Protein AF-A0A535F610-F1 (afdb_monomer_lite)

pLDDT: mean 88.95, std 13.56, range [40.09, 98.5]

Radius of gyration: 25.82 Å; chains: 1; bounding box: 51×31×69 Å

Structure (mmCIF, N/CA/C/O backbone):
data_AF-A0A535F610-F1
#
_entry.id   AF-A0A535F610-F1
#
loop_
_atom_site.group_PDB
_atom_site.id
_atom_site.type_symbol
_atom_site.label_atom_id
_atom_site.label_alt_id
_atom_site.label_comp_id
_atom_site.label_asym_id
_atom_site.label_entity_id
_atom_site.label_seq_id
_atom_site.pdbx_PDB_ins_code
_atom_site.Cartn_x
_atom_site.Cartn_y
_atom_site.Cartn_z
_atom_site.occupancy
_atom_site.B_iso_or_equiv
_atom_site.auth_seq_id
_atom_site.auth_comp_id
_atom_site.auth_asym_id
_atom_site.auth_atom_id
_atom_site.pdbx_PDB_model_num
ATOM 1 N N . MET A 1 1 ? -4.202 -7.847 -27.809 1.00 48.94 1 MET A N 1
ATOM 2 C CA . MET A 1 1 ? -4.157 -8.755 -26.640 1.00 48.94 1 MET A CA 1
ATOM 3 C C . MET A 1 1 ? -4.731 -8.022 -25.441 1.00 48.94 1 MET A C 1
ATOM 5 O O . MET A 1 1 ? -4.267 -6.928 -25.150 1.00 48.94 1 MET A O 1
ATOM 9 N N . ASN A 1 2 ? -5.764 -8.572 -24.799 1.00 84.12 2 ASN A N 1
ATOM 10 C CA . ASN A 1 2 ? -6.388 -7.963 -23.623 1.00 84.12 2 ASN A CA 1
ATOM 11 C C . ASN A 1 2 ? -5.731 -8.549 -22.362 1.00 84.12 2 ASN A C 1
ATOM 13 O O . ASN A 1 2 ? -6.152 -9.593 -21.873 1.00 84.12 2 ASN A O 1
ATOM 17 N N . TYR A 1 3 ? -4.629 -7.946 -21.908 1.00 91.00 3 TYR A N 1
ATOM 18 C CA . TYR A 1 3 ? -3.991 -8.340 -20.648 1.00 91.00 3 TYR A CA 1
ATOM 19 C C . TYR A 1 3 ? -4.897 -7.993 -19.463 1.00 91.00 3 TYR A C 1
ATOM 21 O O . TYR A 1 3 ? -5.601 -6.983 -19.498 1.00 91.00 3 TYR A O 1
ATOM 29 N N . HIS A 1 4 ? -4.829 -8.799 -18.400 1.00 96.25 4 HIS A N 1
ATOM 30 C CA . HIS A 1 4 ? -5.472 -8.475 -17.127 1.00 96.25 4 HIS A CA 1
ATOM 31 C C . HIS A 1 4 ? -5.033 -7.071 -16.653 1.00 96.25 4 HIS A C 1
ATOM 33 O O . HIS A 1 4 ? -3.840 -6.767 -16.769 1.00 96.25 4 HIS A O 1
ATOM 39 N N . PRO A 1 5 ? -5.931 -6.225 -16.107 1.00 97.12 5 PRO A N 1
ATOM 40 C CA . PRO A 1 5 ? -5.614 -4.848 -15.708 1.00 97.12 5 PRO A CA 1
ATOM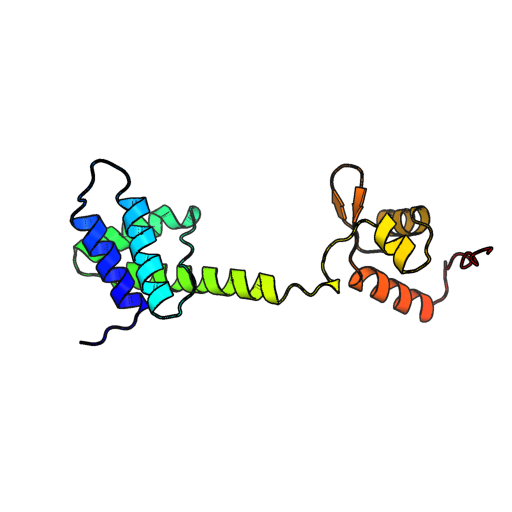 41 C C . PRO A 1 5 ? -4.336 -4.706 -14.876 1.00 97.12 5 PRO A C 1
ATOM 43 O O . PRO A 1 5 ? -3.465 -3.907 -15.213 1.00 97.12 5 PRO A O 1
ATOM 46 N N . VAL A 1 6 ? -4.163 -5.565 -13.865 1.00 97.62 6 VAL A N 1
ATOM 47 C CA . VAL A 1 6 ? -2.962 -5.599 -13.010 1.00 97.62 6 VAL A CA 1
ATOM 48 C C . VAL A 1 6 ? -1.683 -5.865 -13.814 1.00 97.62 6 VAL A C 1
ATOM 50 O O . VAL A 1 6 ? -0.681 -5.181 -13.629 1.00 97.62 6 VAL A O 1
ATOM 53 N N . VAL A 1 7 ? -1.720 -6.815 -14.754 1.00 97.88 7 VAL A N 1
ATOM 54 C CA . VAL A 1 7 ? -0.572 -7.147 -15.616 1.00 97.88 7 VAL A CA 1
ATOM 55 C C . VAL A 1 7 ? -0.239 -5.970 -16.528 1.00 97.88 7 VAL A C 1
ATOM 57 O O . VAL A 1 7 ? 0.919 -5.585 -16.661 1.00 97.88 7 VAL A O 1
ATOM 60 N N . ARG A 1 8 ? -1.264 -5.362 -17.132 1.00 97.56 8 ARG A N 1
ATOM 61 C CA . ARG A 1 8 ? -1.111 -4.201 -18.013 1.00 97.56 8 ARG A CA 1
ATOM 62 C C . ARG A 1 8 ? -0.505 -3.007 -17.273 1.00 97.56 8 ARG A C 1
ATOM 64 O O . ARG A 1 8 ? 0.409 -2.376 -17.798 1.00 97.56 8 ARG A O 1
ATOM 71 N N . ALA A 1 9 ? -0.987 -2.721 -16.067 1.00 98.06 9 ALA A N 1
ATOM 72 C CA . ALA A 1 9 ? -0.485 -1.635 -15.234 1.00 98.06 9 ALA A CA 1
ATOM 73 C C . ALA A 1 9 ? 0.965 -1.896 -14.779 1.00 98.06 9 ALA A C 1
ATOM 75 O O . ALA A 1 9 ? 1.794 -0.991 -14.843 1.00 98.06 9 ALA A O 1
ATOM 76 N N . ALA A 1 10 ? 1.305 -3.140 -14.418 1.00 98.06 10 ALA A N 1
ATOM 77 C CA . ALA A 1 10 ? 2.668 -3.542 -14.067 1.00 98.06 10 ALA A CA 1
ATOM 78 C C . ALA A 1 10 ? 3.666 -3.355 -15.221 1.00 98.06 10 ALA A C 1
ATOM 80 O O . ALA A 1 10 ? 4.751 -2.807 -15.023 1.00 98.06 10 ALA A O 1
ATOM 81 N N . ILE A 1 11 ? 3.291 -3.773 -16.433 1.00 97.81 11 ILE A N 1
ATOM 82 C CA . ILE A 1 11 ? 4.129 -3.615 -17.630 1.00 97.81 11 ILE A CA 1
ATOM 83 C C . ILE A 1 11 ? 4.321 -2.132 -17.958 1.00 97.81 11 ILE A C 1
ATOM 85 O O . ILE A 1 11 ? 5.442 -1.708 -18.226 1.00 97.81 11 ILE A O 1
ATOM 89 N N . ALA A 1 12 ? 3.252 -1.332 -17.909 1.00 97.81 12 ALA A N 1
ATOM 90 C CA . ALA A 1 12 ? 3.334 0.104 -18.163 1.00 97.81 12 ALA A CA 1
ATOM 91 C C . ALA A 1 12 ? 4.206 0.827 -17.125 1.00 97.81 12 ALA A C 1
ATOM 93 O O . ALA A 1 12 ? 5.014 1.678 -17.489 1.00 97.81 12 ALA A O 1
ATOM 94 N N . HIS A 1 13 ? 4.084 0.452 -15.850 1.00 98.19 13 HIS A N 1
ATOM 95 C CA . HIS A 1 13 ? 4.923 0.958 -14.771 1.00 98.19 13 HIS A CA 1
ATOM 96 C C . HIS A 1 13 ? 6.409 0.656 -15.011 1.00 98.19 13 HIS A C 1
ATOM 98 O O . HIS A 1 13 ? 7.219 1.579 -15.018 1.00 98.19 13 HIS A O 1
ATOM 104 N N . HIS A 1 14 ? 6.759 -0.605 -15.293 1.00 98.19 14 HIS A N 1
ATOM 105 C CA . HIS A 1 14 ? 8.132 -0.980 -15.645 1.00 98.19 14 HIS A CA 1
ATOM 106 C C . HIS A 1 14 ? 8.637 -0.223 -16.882 1.00 98.19 14 HIS A C 1
ATOM 108 O O . HIS A 1 14 ? 9.745 0.302 -16.868 1.00 98.19 14 HIS A O 1
ATOM 114 N N . GLY A 1 15 ? 7.814 -0.115 -17.931 1.00 97.75 15 GLY A N 1
ATOM 115 C CA . GLY A 1 15 ? 8.171 0.617 -19.146 1.00 97.75 15 GLY A CA 1
ATOM 116 C C . GLY A 1 15 ? 8.466 2.096 -18.886 1.00 97.75 15 GLY A C 1
ATOM 117 O O . GLY A 1 15 ? 9.427 2.633 -19.428 1.00 97.75 15 GLY A O 1
ATOM 118 N N . PHE A 1 16 ? 7.688 2.744 -18.018 1.00 98.31 16 PHE A N 1
ATOM 119 C CA . PHE A 1 16 ? 7.939 4.123 -17.607 1.00 98.31 16 PHE A CA 1
ATOM 120 C C . PHE A 1 16 ? 9.254 4.261 -16.822 1.00 98.31 16 PHE A C 1
ATOM 122 O O . PHE A 1 16 ? 10.069 5.127 -17.142 1.00 98.31 16 PHE A O 1
ATOM 129 N N . GLU A 1 17 ? 9.489 3.390 -15.833 1.00 96.62 17 GLU A N 1
ATOM 130 C CA . GLU A 1 17 ? 10.730 3.394 -15.042 1.00 96.62 17 GLU A CA 1
ATOM 131 C C . GLU A 1 17 ? 11.971 3.145 -15.909 1.00 96.62 17 GLU A C 1
ATOM 133 O O . GLU A 1 17 ? 13.018 3.741 -15.656 1.00 96.62 17 GLU A O 1
ATOM 138 N N . ALA A 1 18 ? 11.843 2.305 -16.943 1.00 95.25 18 ALA A N 1
ATOM 139 C CA . ALA A 1 18 ? 12.917 1.976 -17.875 1.00 95.25 18 ALA A CA 1
ATOM 140 C C . ALA A 1 18 ? 13.272 3.132 -18.824 1.00 95.25 18 ALA A C 1
ATOM 142 O O . ALA A 1 18 ? 14.441 3.303 -19.157 1.00 95.25 18 ALA A O 1
ATOM 143 N N . VAL A 1 19 ? 12.287 3.929 -19.259 1.00 96.88 19 VAL A N 1
ATOM 144 C CA . VAL A 1 19 ? 12.539 5.136 -20.071 1.00 96.88 19 VAL A CA 1
ATOM 145 C C . VAL A 1 19 ? 13.184 6.238 -19.231 1.00 96.88 19 VAL A C 1
ATOM 147 O O . VAL A 1 19 ? 14.026 6.970 -19.741 1.00 96.88 19 VAL A O 1
ATOM 150 N N . HIS A 1 20 ? 12.793 6.349 -17.958 1.00 95.19 20 HIS A N 1
ATOM 151 C CA . HIS A 1 20 ? 13.339 7.314 -17.000 1.00 95.19 20 HIS A CA 1
ATOM 152 C C . HIS A 1 20 ? 13.350 8.777 -17.515 1.00 95.19 20 HIS A C 1
ATOM 154 O O . HIS A 1 20 ? 14.405 9.406 -17.591 1.00 95.19 20 HIS A O 1
ATOM 160 N N . PRO A 1 21 ? 12.190 9.341 -17.911 1.00 96.38 21 PRO A N 1
ATOM 161 C CA . PRO A 1 21 ? 12.134 10.572 -18.708 1.00 96.38 21 PRO A CA 1
ATOM 162 C C . PRO A 1 21 ? 12.407 11.879 -17.943 1.00 96.38 21 PRO A C 1
ATOM 164 O O . PRO A 1 21 ? 12.539 12.924 -18.578 1.00 96.38 21 PRO A O 1
ATOM 167 N N . PHE A 1 22 ? 12.435 11.862 -16.608 1.00 96.56 22 PHE A N 1
ATOM 168 C CA . PHE A 1 22 ? 12.602 13.061 -15.779 1.00 96.56 22 PHE A CA 1
ATOM 169 C C . PHE A 1 22 ? 13.938 13.059 -15.025 1.00 96.56 22 PHE A C 1
ATOM 171 O O . PHE A 1 22 ? 14.502 11.999 -14.765 1.00 96.56 22 PHE A O 1
ATOM 178 N N . GLU A 1 23 ? 14.420 14.238 -14.615 1.00 95.56 23 GLU A N 1
ATOM 179 C CA . GLU A 1 23 ? 15.655 14.368 -13.817 1.00 95.56 23 GLU A CA 1
ATOM 180 C C . GLU A 1 23 ? 15.516 13.783 -12.398 1.00 95.56 23 GLU A C 1
ATOM 182 O O . GLU A 1 23 ? 16.436 13.148 -11.890 1.00 95.56 23 GLU A O 1
ATOM 187 N N . ASP A 1 24 ? 14.353 13.960 -11.766 1.00 96.44 24 ASP A N 1
ATOM 188 C CA . ASP A 1 24 ? 13.984 13.352 -10.483 1.00 96.44 24 ASP A CA 1
ATOM 189 C C . ASP A 1 24 ? 12.488 13.003 -10.497 1.00 96.44 24 ASP A C 1
ATOM 191 O O . ASP A 1 24 ? 11.687 13.538 -11.264 1.00 96.44 24 ASP A O 1
ATOM 195 N N . GLY A 1 25 ? 12.093 12.087 -9.619 1.00 94.94 25 GLY A N 1
ATOM 196 C CA . GLY A 1 25 ? 10.699 11.776 -9.356 1.00 94.94 25 GLY A CA 1
ATOM 197 C C . GLY A 1 25 ? 10.138 10.646 -10.202 1.00 94.94 25 GLY A C 1
ATOM 198 O O . GLY A 1 25 ? 8.981 10.299 -9.979 1.00 94.94 25 GLY A O 1
ATOM 199 N N . ASN A 1 26 ? 10.934 10.012 -11.071 1.00 96.69 26 ASN A N 1
ATOM 200 C CA . ASN A 1 26 ? 10.491 8.892 -11.912 1.00 96.69 26 ASN A CA 1
ATOM 201 C C . ASN A 1 26 ? 9.771 7.822 -11.086 1.00 96.69 26 ASN A C 1
ATOM 203 O O . ASN A 1 26 ? 8.590 7.601 -11.310 1.00 96.69 26 ASN A O 1
ATOM 207 N N . GLY A 1 27 ? 10.392 7.331 -10.007 1.00 95.56 27 GLY A N 1
ATOM 208 C CA . GLY A 1 27 ? 9.764 6.356 -9.109 1.00 95.56 27 GLY A CA 1
ATOM 209 C C . GLY A 1 27 ? 8.387 6.775 -8.572 1.00 95.56 27 GLY A C 1
ATOM 210 O O . GLY A 1 27 ? 7.478 5.956 -8.437 1.00 95.56 27 GLY A O 1
ATOM 211 N N . ARG A 1 28 ? 8.208 8.060 -8.233 1.00 96.69 28 ARG A N 1
ATOM 212 C CA . ARG A 1 28 ? 6.928 8.591 -7.729 1.00 96.69 28 ARG A CA 1
ATOM 213 C C . ARG A 1 28 ? 5.902 8.653 -8.858 1.00 96.69 28 ARG A C 1
ATOM 215 O O . ARG A 1 28 ? 4.792 8.157 -8.692 1.00 96.69 28 ARG A O 1
ATOM 222 N N . THR A 1 29 ? 6.290 9.203 -10.002 1.00 98.06 29 THR A N 1
ATOM 223 C CA . THR A 1 29 ? 5.428 9.337 -11.178 1.00 98.06 29 THR A CA 1
ATOM 224 C C . THR A 1 29 ? 5.035 7.981 -11.758 1.00 98.06 29 THR A C 1
ATOM 226 O O . THR A 1 29 ? 3.868 7.776 -12.076 1.00 98.06 29 THR A O 1
ATOM 229 N N . GLY A 1 30 ? 5.952 7.016 -11.808 1.00 98.00 30 GLY A N 1
ATOM 230 C CA . GLY A 1 30 ? 5.683 5.660 -12.269 1.00 98.00 30 GLY A CA 1
ATOM 231 C C . GLY A 1 30 ? 4.668 4.944 -11.386 1.00 98.00 30 GLY A C 1
ATOM 232 O O . GLY A 1 30 ? 3.780 4.267 -11.904 1.00 98.00 30 GLY A O 1
ATOM 233 N N . ARG A 1 31 ? 4.735 5.119 -10.060 1.00 97.81 31 ARG A N 1
ATOM 234 C CA . ARG A 1 31 ? 3.722 4.580 -9.133 1.00 97.81 31 ARG A CA 1
ATOM 235 C C . ARG A 1 31 ? 2.376 5.298 -9.241 1.00 97.81 31 ARG A C 1
ATOM 237 O O . ARG A 1 31 ? 1.333 4.664 -9.102 1.00 97.81 31 ARG A O 1
ATOM 244 N N . LEU A 1 32 ? 2.375 6.602 -9.515 1.00 98.12 32 LEU A N 1
ATOM 245 C CA . LEU A 1 32 ? 1.137 7.332 -9.799 1.00 98.12 32 LEU A CA 1
ATOM 246 C C . LEU A 1 32 ? 0.489 6.855 -11.103 1.00 98.12 32 LEU A C 1
ATOM 248 O O . LEU A 1 32 ? -0.720 6.651 -11.129 1.00 98.12 32 LEU A O 1
ATOM 252 N N . LEU A 1 33 ? 1.277 6.611 -12.153 1.00 98.38 33 LEU A N 1
ATOM 253 C CA . LEU A 1 33 ? 0.797 6.036 -13.412 1.00 98.38 33 LEU A CA 1
ATOM 254 C C . LEU A 1 33 ? 0.205 4.637 -13.202 1.00 98.38 33 LEU A C 1
ATOM 256 O O . LEU A 1 33 ? -0.891 4.361 -13.689 1.00 98.38 33 LEU A O 1
ATOM 260 N N . LEU A 1 34 ? 0.899 3.782 -12.441 1.00 98.50 34 LEU A N 1
ATOM 261 C CA . LEU A 1 34 ? 0.409 2.460 -12.046 1.00 98.50 34 LEU A CA 1
ATOM 262 C C . LEU A 1 34 ? -0.993 2.560 -11.425 1.00 98.50 34 LEU A C 1
ATOM 264 O O . LEU A 1 34 ? -1.927 1.906 -11.887 1.00 98.50 34 LEU A O 1
ATOM 268 N N . ASN A 1 35 ? -1.146 3.418 -10.413 1.00 98.44 35 ASN A N 1
ATOM 269 C CA . ASN A 1 35 ? -2.413 3.589 -9.706 1.00 98.44 35 ASN A CA 1
ATOM 270 C C . ASN A 1 35 ? -3.492 4.240 -10.570 1.00 98.44 35 ASN A C 1
ATOM 272 O O . ASN A 1 35 ? -4.641 3.816 -10.513 1.00 98.44 35 ASN A O 1
ATOM 276 N N . LEU A 1 36 ? -3.141 5.201 -11.426 1.00 98.44 36 LEU A N 1
ATOM 277 C CA . LEU A 1 36 ? -4.080 5.793 -12.377 1.00 98.44 36 LEU A CA 1
ATOM 278 C C . LEU A 1 36 ? -4.683 4.728 -13.305 1.00 98.44 36 LEU A C 1
ATOM 280 O O . LEU A 1 36 ? -5.890 4.733 -13.547 1.00 98.44 36 LEU A O 1
ATOM 284 N N . MET A 1 37 ? -3.857 3.811 -13.814 1.00 98.31 37 MET A N 1
ATOM 285 C CA . MET A 1 37 ? -4.324 2.722 -14.674 1.00 98.31 37 MET A CA 1
ATOM 286 C C . MET A 1 37 ? -5.227 1.747 -13.918 1.00 98.31 37 MET A C 1
ATOM 288 O O . MET A 1 37 ? -6.303 1.423 -14.411 1.00 98.31 37 MET A O 1
ATOM 292 N N . LEU A 1 38 ? -4.825 1.330 -12.714 1.00 98.38 38 LEU A N 1
ATOM 293 C CA . LEU A 1 38 ? -5.625 0.445 -11.861 1.00 98.38 38 LEU A CA 1
ATOM 294 C C . LEU A 1 38 ? -6.995 1.057 -11.535 1.00 98.38 38 LEU A C 1
ATOM 296 O O . LEU A 1 38 ? -8.025 0.420 -11.747 1.00 98.38 38 LEU A O 1
ATOM 300 N N . MET A 1 39 ? -7.016 2.316 -11.097 1.00 98.00 39 MET A N 1
ATOM 301 C CA . MET A 1 39 ? -8.246 3.021 -10.731 1.00 98.00 39 MET A CA 1
ATOM 302 C C . MET A 1 39 ? -9.183 3.211 -11.926 1.00 98.00 39 MET A C 1
ATOM 304 O O . MET A 1 39 ? -10.398 3.094 -11.778 1.00 98.00 39 MET A O 1
ATOM 308 N N . ARG A 1 40 ? -8.641 3.451 -13.127 1.00 97.81 40 ARG A N 1
ATOM 309 C CA . ARG A 1 40 ? -9.441 3.525 -14.360 1.00 97.81 40 ARG A CA 1
ATOM 310 C C . ARG A 1 40 ? -10.157 2.206 -14.674 1.00 97.81 40 ARG A C 1
ATOM 312 O O . ARG A 1 40 ? -11.232 2.238 -15.266 1.00 97.81 40 ARG A O 1
ATOM 319 N N . ASP A 1 41 ? -9.577 1.080 -14.268 1.00 97.06 41 ASP A N 1
ATOM 320 C CA . ASP A 1 41 ? -10.144 -0.261 -14.430 1.00 97.06 41 ASP A CA 1
ATOM 321 C C . ASP A 1 41 ? -10.960 -0.729 -13.203 1.00 97.06 41 ASP A C 1
ATOM 323 O O . ASP A 1 41 ? -11.358 -1.892 -13.144 1.00 97.06 41 ASP A O 1
ATOM 327 N N . GLY A 1 42 ? -11.223 0.151 -12.228 1.00 97.19 42 GLY A N 1
ATOM 328 C CA . GLY A 1 42 ? -12.054 -0.144 -11.052 1.00 97.19 42 GLY A CA 1
ATOM 329 C C . GLY A 1 42 ? -11.329 -0.830 -9.890 1.00 97.19 42 GLY A C 1
ATOM 330 O O . GLY A 1 42 ? -11.985 -1.316 -8.972 1.00 97.19 42 GLY A O 1
ATOM 331 N N . TYR A 1 43 ? -9.996 -0.873 -9.909 1.00 97.88 43 TYR A N 1
ATOM 332 C CA . TYR A 1 43 ? -9.199 -1.429 -8.816 1.00 97.88 43 TYR A CA 1
ATOM 333 C C . TYR A 1 43 ? -8.877 -0.370 -7.754 1.00 97.88 43 TYR A C 1
ATOM 335 O O . TYR A 1 43 ? -8.711 0.809 -8.089 1.00 97.88 43 TYR A O 1
ATOM 343 N N . PRO A 1 44 ? -8.731 -0.769 -6.477 1.00 96.81 44 PRO A N 1
ATOM 344 C CA . PRO A 1 44 ? -8.169 0.112 -5.466 1.00 96.81 44 PRO A CA 1
ATOM 345 C C . PRO A 1 44 ? -6.701 0.446 -5.795 1.00 96.81 44 PRO A C 1
ATOM 347 O O . PRO A 1 44 ? -6.040 -0.288 -6.540 1.00 96.81 44 PRO A O 1
ATOM 350 N N . PRO A 1 45 ? -6.165 1.551 -5.249 1.00 96.75 45 PRO A N 1
ATOM 351 C CA . PRO A 1 45 ? -4.749 1.867 -5.364 1.00 96.75 45 PRO A CA 1
ATOM 352 C C . PRO A 1 45 ? -3.881 0.731 -4.809 1.00 96.75 45 PRO A C 1
ATOM 354 O O . PRO A 1 45 ? -4.126 0.215 -3.720 1.00 96.75 45 PRO A O 1
ATOM 357 N N . ALA A 1 46 ? -2.821 0.392 -5.539 1.00 97.69 46 ALA A N 1
ATOM 358 C CA . ALA A 1 46 ? -1.777 -0.503 -5.072 1.00 97.69 46 ALA A CA 1
ATOM 359 C C . ALA A 1 46 ? -0.934 0.198 -3.993 1.00 97.69 46 ALA A C 1
ATOM 361 O O . ALA A 1 46 ? -0.223 1.172 -4.273 1.00 97.69 46 ALA A O 1
ATOM 362 N N . ILE A 1 47 ? -0.994 -0.308 -2.759 1.00 95.94 47 ILE A N 1
ATOM 363 C CA . ILE A 1 47 ? -0.217 0.201 -1.625 1.00 95.94 47 ILE A CA 1
ATOM 364 C C . ILE A 1 47 ? 1.123 -0.540 -1.568 1.00 95.94 47 ILE A C 1
ATOM 366 O O . ILE A 1 47 ? 1.245 -1.627 -1.010 1.00 95.94 47 ILE A O 1
ATOM 370 N N . LEU A 1 48 ? 2.156 0.059 -2.165 1.00 94.75 48 LEU A N 1
ATOM 371 C CA . LEU A 1 48 ? 3.526 -0.455 -2.091 1.00 94.75 48 LEU A CA 1
ATOM 372 C C . LEU A 1 48 ? 4.176 -0.036 -0.767 1.00 94.75 48 LEU A C 1
ATOM 374 O O . LEU A 1 48 ? 4.603 1.109 -0.603 1.00 94.75 48 LEU A O 1
ATOM 378 N N . LEU A 1 49 ? 4.243 -0.980 0.170 1.00 92.50 49 LEU A N 1
ATOM 379 C CA . LEU A 1 49 ? 4.810 -0.778 1.502 1.00 92.50 49 LEU A CA 1
ATOM 380 C C . LEU A 1 49 ? 6.335 -0.598 1.463 1.00 92.50 49 LEU A C 1
ATOM 382 O O . LEU A 1 49 ? 7.037 -1.195 0.641 1.00 92.50 49 LEU A O 1
ATOM 386 N N . ARG A 1 50 ? 6.870 0.213 2.385 1.00 92.94 50 ARG A N 1
ATOM 387 C CA . ARG A 1 50 ? 8.310 0.524 2.448 1.00 92.94 50 ARG A CA 1
ATOM 388 C C . ARG A 1 50 ? 9.146 -0.726 2.717 1.00 92.94 50 ARG A C 1
ATOM 390 O O . ARG A 1 50 ? 10.249 -0.861 2.194 1.00 92.94 50 ARG A O 1
ATOM 397 N N . GLU A 1 51 ? 8.597 -1.655 3.484 1.00 95.88 51 GLU A N 1
ATOM 398 C CA . GLU A 1 51 ? 9.195 -2.941 3.836 1.00 95.88 51 GLU A CA 1
ATOM 399 C C . GLU A 1 51 ? 9.380 -3.838 2.600 1.00 95.88 51 GLU A C 1
ATOM 401 O O . GLU A 1 51 ? 10.183 -4.769 2.617 1.00 95.88 51 GLU A O 1
ATOM 406 N N . TRP A 1 52 ? 8.669 -3.556 1.503 1.00 96.88 52 TRP A N 1
ATOM 407 C CA . TRP A 1 52 ? 8.739 -4.321 0.258 1.00 96.88 52 TRP A CA 1
ATOM 408 C C . TRP A 1 52 ? 9.724 -3.737 -0.757 1.00 96.88 52 TRP A C 1
ATOM 410 O O . TRP A 1 52 ? 9.836 -4.275 -1.858 1.00 96.88 52 TRP A O 1
ATOM 420 N N . ALA A 1 53 ? 10.464 -2.679 -0.407 1.00 95.69 53 ALA A N 1
ATOM 421 C CA . ALA A 1 53 ? 11.373 -1.996 -1.327 1.00 95.69 53 ALA A CA 1
ATOM 422 C C . ALA A 1 53 ? 12.352 -2.958 -2.023 1.00 95.69 53 ALA A C 1
ATOM 424 O O . ALA A 1 53 ? 12.510 -2.896 -3.238 1.00 95.69 53 ALA A O 1
ATOM 425 N N . LEU A 1 54 ? 12.952 -3.901 -1.285 1.00 97.19 54 LEU A N 1
ATOM 426 C CA . LEU A 1 54 ? 13.869 -4.886 -1.871 1.00 97.19 54 LEU A CA 1
ATOM 427 C C . LEU A 1 54 ? 13.174 -5.761 -2.927 1.00 97.19 54 LEU A C 1
ATOM 429 O O . LEU A 1 54 ? 13.683 -5.909 -4.034 1.00 97.19 54 LEU A O 1
ATOM 433 N N . ARG A 1 55 ? 11.987 -6.288 -2.607 1.00 97.81 55 ARG A N 1
ATOM 434 C CA . ARG A 1 55 ? 11.188 -7.123 -3.520 1.00 97.81 55 ARG A CA 1
ATOM 435 C C . ARG A 1 55 ? 10.752 -6.344 -4.758 1.00 97.81 55 ARG A C 1
ATOM 437 O O . ARG A 1 55 ? 10.706 -6.898 -5.850 1.00 97.81 55 ARG A O 1
ATOM 444 N N . TYR A 1 56 ? 10.445 -5.062 -4.583 1.00 97.88 56 TYR A N 1
ATOM 445 C CA . TYR A 1 56 ? 10.098 -4.151 -5.667 1.00 97.88 56 TYR A CA 1
ATOM 446 C C . TYR A 1 56 ? 11.258 -3.968 -6.645 1.00 97.88 56 TYR A C 1
ATOM 448 O O . TYR A 1 56 ? 11.077 -4.187 -7.841 1.00 97.88 56 TYR A O 1
ATOM 456 N N . TYR A 1 57 ? 12.456 -3.653 -6.146 1.00 97.00 57 TYR A N 1
ATOM 457 C CA . TYR A 1 57 ? 13.630 -3.497 -7.006 1.00 97.00 57 TYR A CA 1
ATOM 458 C C . TYR A 1 57 ? 14.018 -4.807 -7.700 1.00 97.00 57 TYR A C 1
ATOM 460 O O . TYR A 1 57 ? 14.268 -4.796 -8.900 1.00 97.00 57 TYR A O 1
ATOM 468 N N . GLN A 1 58 ? 13.966 -5.940 -6.993 1.00 97.75 58 GLN A N 1
ATOM 469 C CA . GLN A 1 58 ? 14.195 -7.264 -7.588 1.00 97.75 58 GLN A CA 1
ATOM 470 C C . GLN A 1 58 ? 13.168 -7.596 -8.681 1.00 97.75 58 GLN A C 1
ATOM 472 O O . GLN A 1 58 ? 13.515 -8.163 -9.714 1.00 97.75 58 GLN A O 1
ATOM 477 N N . GLY A 1 59 ? 11.900 -7.230 -8.475 1.00 98.00 59 GLY A N 1
ATOM 478 C CA . GLY A 1 59 ? 10.847 -7.405 -9.473 1.00 98.00 59 GLY A CA 1
ATOM 479 C C . GLY A 1 59 ? 11.077 -6.560 -10.727 1.00 98.00 59 GLY A C 1
ATOM 480 O O . GLY A 1 59 ? 10.896 -7.064 -11.834 1.00 98.00 59 GLY A O 1
ATOM 481 N N . LEU A 1 60 ? 11.501 -5.302 -10.566 1.00 97.62 60 LEU A N 1
ATOM 482 C CA . LEU A 1 60 ? 11.861 -4.427 -11.687 1.00 97.62 60 LEU A CA 1
ATOM 483 C C . LEU A 1 60 ? 13.082 -4.949 -12.452 1.00 97.62 60 LEU A C 1
ATOM 485 O O . LEU A 1 60 ? 13.062 -4.981 -13.679 1.00 97.62 60 LEU A O 1
ATOM 489 N N . GLU A 1 61 ? 14.116 -5.400 -11.743 1.00 97.75 61 GLU A N 1
ATOM 490 C CA . GLU A 1 61 ? 15.314 -5.979 -12.354 1.00 97.75 61 GLU A CA 1
ATOM 491 C C . GLU A 1 61 ? 14.978 -7.242 -13.161 1.00 97.75 61 GLU A C 1
ATOM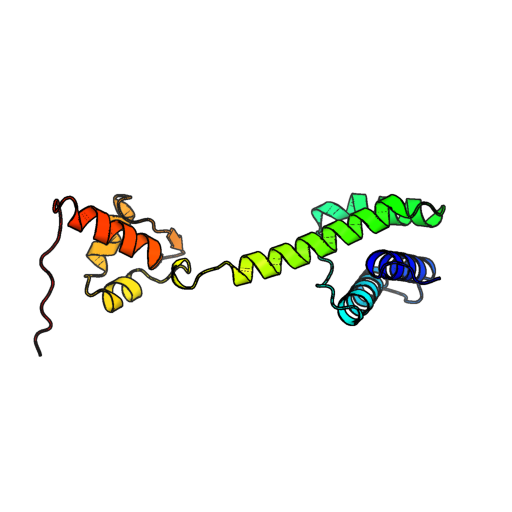 493 O O . GLU A 1 61 ? 15.358 -7.358 -14.323 1.00 97.75 61 GLU A O 1
ATOM 498 N N . ALA A 1 62 ? 14.184 -8.157 -12.600 1.00 97.81 62 ALA A N 1
ATOM 499 C CA . ALA A 1 62 ? 13.723 -9.343 -13.321 1.00 97.81 62 ALA A CA 1
ATOM 500 C C . ALA A 1 62 ? 12.885 -8.977 -14.564 1.00 97.81 62 ALA A C 1
ATOM 502 O O . ALA A 1 62 ? 13.062 -9.566 -15.636 1.00 97.81 62 ALA A O 1
ATOM 503 N N . ALA A 1 63 ? 12.010 -7.971 -14.450 1.00 97.69 63 ALA A N 1
ATOM 504 C CA . ALA A 1 63 ? 11.194 -7.481 -15.559 1.00 97.69 63 ALA A CA 1
ATOM 505 C C . ALA A 1 63 ? 12.038 -6.881 -16.697 1.00 97.69 63 ALA A C 1
ATOM 507 O O . ALA A 1 63 ? 11.666 -7.033 -17.865 1.00 97.69 63 ALA A O 1
ATOM 508 N N . HIS A 1 64 ? 13.197 -6.291 -16.386 1.00 96.50 64 HIS A N 1
ATOM 509 C CA . HIS A 1 64 ? 14.152 -5.810 -17.387 1.00 96.50 64 HIS A CA 1
ATOM 510 C C . HIS A 1 64 ? 14.649 -6.944 -18.299 1.00 96.50 64 HIS A C 1
ATOM 512 O O . HIS A 1 64 ? 14.804 -6.758 -19.503 1.00 96.50 64 HIS A O 1
ATOM 518 N N . PHE A 1 65 ? 14.791 -8.153 -17.749 1.00 96.75 65 PHE A N 1
ATOM 519 C CA . PHE A 1 65 ? 15.129 -9.372 -18.492 1.00 96.75 65 PHE A CA 1
ATOM 520 C C . PHE A 1 65 ? 13.896 -10.145 -18.998 1.00 96.75 65 PHE A C 1
ATOM 522 O O . PHE A 1 65 ? 13.983 -11.331 -19.320 1.00 96.75 65 PHE A O 1
ATOM 529 N N . GLY A 1 66 ? 12.727 -9.498 -19.063 1.00 95.62 66 GLY A N 1
ATOM 530 C CA . GLY A 1 66 ? 11.482 -10.083 -19.569 1.00 95.62 66 GLY A CA 1
ATOM 531 C C . GLY A 1 66 ? 10.737 -10.982 -18.575 1.00 95.62 66 GLY A C 1
ATOM 532 O O . GLY A 1 66 ? 9.708 -11.559 -18.928 1.00 95.62 66 GLY A O 1
ATOM 533 N N . GLN A 1 67 ? 11.206 -11.096 -17.330 1.00 97.62 67 GLN A N 1
ATOM 534 C CA . GLN A 1 67 ? 10.600 -11.943 -16.301 1.00 97.62 67 GLN A CA 1
ATOM 535 C C . GLN A 1 67 ? 9.664 -11.126 -15.402 1.00 97.62 67 GLN A C 1
ATOM 537 O O . GLN A 1 67 ? 10.029 -10.663 -14.325 1.00 97.62 67 GLN A O 1
ATOM 542 N N . TYR A 1 68 ? 8.414 -10.963 -15.837 1.00 97.56 68 TYR A N 1
ATOM 543 C CA . TYR A 1 68 ? 7.438 -10.098 -15.159 1.00 97.56 68 TYR A CA 1
ATOM 544 C C . TYR A 1 68 ? 6.752 -10.718 -13.935 1.00 97.56 68 TYR A C 1
ATOM 546 O O . TYR A 1 68 ? 6.092 -9.999 -13.187 1.00 97.56 68 TYR A O 1
ATOM 554 N N . THR A 1 69 ? 6.878 -12.029 -13.717 1.00 97.62 69 THR A N 1
ATOM 555 C CA . THR A 1 69 ? 6.112 -12.757 -12.691 1.00 97.62 69 THR A CA 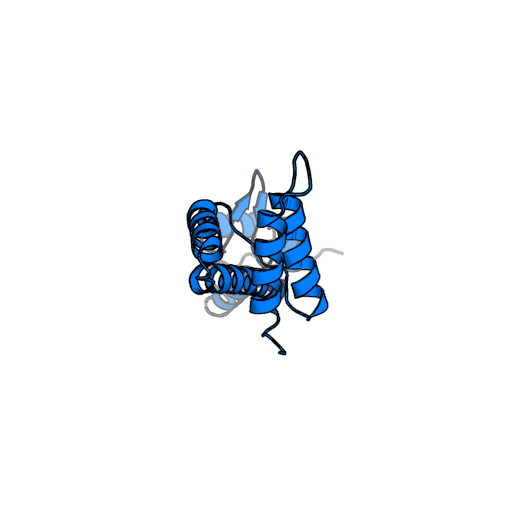1
ATOM 556 C C . THR A 1 69 ? 6.254 -12.136 -11.302 1.00 97.62 69 THR A C 1
ATOM 558 O O . THR A 1 69 ? 5.245 -11.864 -10.656 1.00 97.62 69 THR A O 1
ATOM 561 N N . ALA A 1 70 ? 7.484 -11.846 -10.868 1.00 97.69 70 ALA A N 1
ATOM 562 C CA . ALA A 1 70 ? 7.744 -11.279 -9.545 1.00 97.69 70 ALA A CA 1
ATOM 563 C C . ALA A 1 70 ? 7.125 -9.881 -9.377 1.00 97.69 70 ALA A C 1
ATOM 565 O O . ALA A 1 70 ? 6.496 -9.598 -8.356 1.00 97.69 70 ALA A O 1
ATOM 566 N N . LEU A 1 71 ? 7.253 -9.023 -10.395 1.00 98.19 71 LEU A N 1
ATOM 567 C CA . LEU A 1 71 ? 6.695 -7.671 -10.374 1.00 98.19 71 LEU A CA 1
ATOM 568 C C . LEU A 1 71 ? 5.161 -7.689 -10.362 1.00 98.19 71 LEU A C 1
ATOM 570 O O . LEU A 1 71 ? 4.542 -6.993 -9.561 1.00 98.19 71 LEU A O 1
ATOM 574 N N . VAL A 1 72 ? 4.545 -8.507 -11.219 1.00 98.25 72 VAL A N 1
ATOM 575 C CA . VAL A 1 72 ? 3.082 -8.644 -11.298 1.00 98.25 72 VAL A CA 1
ATOM 576 C C . VAL A 1 72 ? 2.516 -9.184 -9.987 1.00 98.25 72 VAL A C 1
ATOM 578 O O . VAL A 1 72 ? 1.519 -8.656 -9.503 1.00 98.25 72 VAL A O 1
ATOM 581 N N . GLN A 1 73 ? 3.150 -10.197 -9.391 1.00 98.12 73 GLN A N 1
ATOM 582 C CA . GLN A 1 73 ? 2.726 -10.749 -8.101 1.00 98.12 73 GLN A CA 1
ATOM 583 C C . GLN A 1 73 ? 2.841 -9.718 -6.979 1.00 98.12 73 GLN A C 1
ATOM 585 O O . GLN A 1 73 ? 1.918 -9.586 -6.179 1.00 98.12 73 GLN A O 1
ATOM 590 N N . LEU A 1 74 ? 3.938 -8.956 -6.933 1.00 98.38 74 LEU A N 1
ATOM 591 C CA . LEU A 1 74 ? 4.106 -7.893 -5.945 1.00 98.38 74 LEU A CA 1
ATOM 592 C C . LEU A 1 74 ? 3.030 -6.810 -6.085 1.00 98.38 74 LEU A C 1
ATOM 594 O O . LEU A 1 74 ? 2.476 -6.366 -5.084 1.00 98.38 74 LEU A O 1
ATOM 598 N N . ILE A 1 75 ? 2.723 -6.389 -7.313 1.00 98.31 75 ILE A N 1
ATOM 599 C CA . ILE A 1 75 ? 1.674 -5.393 -7.558 1.00 98.31 75 ILE A CA 1
ATOM 600 C C . ILE A 1 75 ? 0.297 -5.965 -7.211 1.00 98.31 75 ILE A C 1
ATOM 602 O O . ILE A 1 75 ? -0.505 -5.255 -6.617 1.00 98.31 75 ILE A O 1
ATOM 606 N N . GLY A 1 76 ? 0.034 -7.240 -7.508 1.00 98.19 76 GLY A N 1
ATOM 607 C CA . GLY A 1 76 ? -1.183 -7.927 -7.069 1.00 98.19 76 GLY A CA 1
ATOM 608 C C . GLY A 1 76 ? -1.349 -7.887 -5.548 1.00 98.19 76 GLY A C 1
ATOM 609 O O . GLY A 1 76 ? -2.379 -7.435 -5.064 1.00 98.19 76 GLY A O 1
ATOM 610 N N . GLN A 1 77 ? -0.298 -8.226 -4.798 1.00 98.06 77 GLN A N 1
ATOM 611 C CA . GLN A 1 77 ? -0.300 -8.127 -3.332 1.00 98.06 77 GLN A CA 1
ATOM 612 C C . GLN A 1 77 ? -0.484 -6.691 -2.829 1.00 98.06 77 GLN A C 1
ATOM 614 O O . GLN A 1 77 ? -1.114 -6.464 -1.803 1.00 98.06 77 GLN A O 1
ATOM 619 N N . ALA A 1 78 ? 0.057 -5.701 -3.540 1.00 98.19 78 ALA A N 1
ATOM 620 C CA . ALA A 1 78 ? -0.140 -4.294 -3.200 1.00 98.19 78 ALA A CA 1
ATOM 621 C C . ALA A 1 78 ? -1.588 -3.835 -3.435 1.00 98.19 78 ALA A C 1
ATOM 623 O O . ALA A 1 78 ? -2.096 -3.004 -2.684 1.00 98.19 78 ALA A O 1
ATOM 624 N N . VAL A 1 79 ? -2.251 -4.364 -4.467 1.00 98.25 79 VAL A N 1
ATOM 625 C CA . VAL A 1 79 ? -3.681 -4.143 -4.723 1.00 98.25 79 VAL A CA 1
ATOM 626 C C . VAL A 1 79 ? -4.532 -4.812 -3.644 1.00 98.25 79 VAL A C 1
ATOM 628 O O . VAL A 1 79 ? -5.451 -4.176 -3.138 1.00 98.25 79 VAL A O 1
ATOM 631 N N . GLU A 1 80 ? -4.209 -6.050 -3.258 1.00 97.44 80 GLU A N 1
ATOM 632 C CA . GLU A 1 80 ? -4.865 -6.758 -2.146 1.00 97.44 80 GLU A CA 1
ATOM 633 C C . GLU A 1 80 ? -4.729 -5.973 -0.838 1.00 97.44 80 GLU A C 1
ATOM 635 O O . GLU A 1 80 ? -5.736 -5.674 -0.211 1.00 97.44 80 GLU A O 1
ATOM 640 N N . ALA A 1 81 ? -3.524 -5.505 -0.496 1.00 95.62 81 ALA A N 1
ATOM 641 C CA . ALA A 1 81 ? -3.311 -4.663 0.683 1.00 95.62 81 ALA A 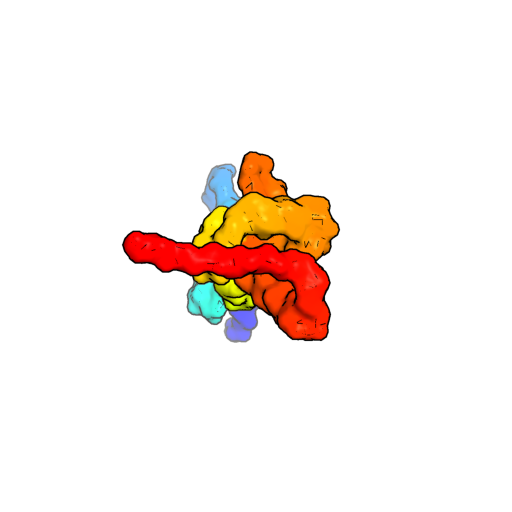CA 1
ATOM 642 C C . ALA A 1 81 ? -4.133 -3.360 0.643 1.00 95.62 81 ALA A C 1
ATOM 644 O O . ALA A 1 81 ? -4.615 -2.887 1.672 1.00 95.62 81 ALA A O 1
ATOM 645 N N . GLY A 1 82 ? -4.305 -2.774 -0.547 1.00 95.25 82 GLY A N 1
ATOM 646 C CA . GLY A 1 82 ? -5.196 -1.634 -0.749 1.00 95.25 82 GLY A CA 1
ATOM 647 C C . GLY A 1 82 ? -6.660 -1.983 -0.494 1.00 95.25 82 GLY A C 1
ATOM 648 O O . GLY A 1 82 ? -7.357 -1.228 0.179 1.00 95.25 82 GLY A O 1
ATOM 649 N N . LEU A 1 83 ? -7.123 -3.125 -1.003 1.00 95.75 83 LEU A N 1
ATOM 650 C CA . LEU A 1 83 ? -8.482 -3.612 -0.782 1.00 95.75 83 LEU A CA 1
ATOM 651 C C . LEU A 1 83 ? -8.744 -3.903 0.698 1.00 95.75 83 LEU A C 1
ATOM 653 O O . LEU A 1 83 ? -9.740 -3.417 1.230 1.00 95.75 83 LEU A O 1
ATOM 657 N N . ASP A 1 84 ? -7.840 -4.629 1.354 1.00 93.44 84 ASP A N 1
ATOM 658 C CA . ASP A 1 84 ? -7.927 -4.970 2.775 1.00 93.44 84 ASP A CA 1
ATOM 659 C C . ASP A 1 84 ? -8.027 -3.705 3.629 1.00 93.44 84 ASP A C 1
ATOM 661 O O . ASP A 1 84 ? -8.907 -3.604 4.477 1.00 93.44 84 ASP A O 1
ATOM 665 N N . PHE A 1 85 ? -7.228 -2.675 3.328 1.00 91.38 85 PHE A N 1
ATOM 666 C CA . PHE A 1 85 ? -7.314 -1.387 4.016 1.00 91.38 85 PHE A CA 1
ATOM 667 C C . PHE A 1 85 ? -8.713 -0.751 3.932 1.00 91.38 85 PHE A C 1
ATOM 669 O O . PHE A 1 85 ? -9.221 -0.229 4.928 1.00 91.38 85 PHE A O 1
ATOM 676 N N . TYR A 1 86 ? -9.359 -0.789 2.760 1.00 90.94 86 TYR A N 1
ATOM 677 C CA . TYR A 1 86 ? -10.726 -0.279 2.616 1.00 90.94 86 TYR A CA 1
ATOM 678 C C . TYR A 1 86 ? -11.755 -1.171 3.310 1.00 90.94 86 TYR A C 1
ATOM 680 O O . TYR A 1 86 ? -12.683 -0.650 3.927 1.00 90.94 86 TYR A O 1
ATOM 688 N N . LEU A 1 87 ? -11.602 -2.493 3.226 1.00 89.88 87 LEU A N 1
ATOM 689 C CA . LEU A 1 87 ? -12.510 -3.435 3.875 1.00 89.88 87 LEU A CA 1
ATOM 690 C C . LEU A 1 87 ? -12.439 -3.318 5.396 1.00 89.88 87 LEU A C 1
ATOM 692 O O . LEU A 1 87 ? -13.490 -3.246 6.024 1.00 89.88 87 LEU A O 1
ATOM 696 N N . ASP A 1 88 ? -11.247 -3.196 5.972 1.00 87.06 88 ASP A N 1
ATOM 697 C CA . ASP A 1 88 ? -11.045 -2.960 7.403 1.00 87.06 88 ASP A CA 1
ATOM 698 C C . ASP A 1 88 ? -11.699 -1.645 7.846 1.00 87.06 88 ASP A C 1
ATOM 700 O O . ASP A 1 88 ? -12.381 -1.586 8.871 1.00 87.06 88 ASP A O 1
ATOM 704 N N . ALA A 1 89 ? -11.557 -0.585 7.043 1.00 85.12 89 ALA A N 1
ATOM 705 C CA . ALA A 1 89 ? -12.202 0.696 7.314 1.00 85.12 89 ALA A CA 1
ATOM 706 C C . ALA A 1 89 ? -13.739 0.617 7.238 1.00 85.12 89 ALA A C 1
ATOM 708 O O . ALA A 1 89 ? -14.421 1.298 8.002 1.00 85.12 89 ALA A O 1
ATOM 709 N N . CYS A 1 90 ? -14.294 -0.205 6.342 1.00 81.81 90 CYS A N 1
ATOM 710 C CA . CYS A 1 90 ? -15.737 -0.439 6.237 1.00 81.81 90 CYS A CA 1
ATOM 711 C C . CYS A 1 90 ? -16.273 -1.410 7.302 1.00 81.81 90 CYS A C 1
ATOM 713 O O . CYS A 1 90 ? -17.428 -1.285 7.707 1.00 81.81 90 CYS A O 1
ATOM 715 N N . ALA A 1 91 ? -15.459 -2.369 7.744 1.00 70.88 91 ALA A N 1
ATOM 716 C CA . ALA A 1 91 ? -15.793 -3.332 8.787 1.00 70.88 91 ALA A CA 1
ATOM 717 C C . ALA A 1 91 ? -15.732 -2.719 10.192 1.00 70.88 91 ALA A C 1
ATOM 719 O O . ALA A 1 91 ? -16.319 -3.274 11.119 1.00 70.88 91 ALA A O 1
ATOM 720 N N . ALA A 1 92 ? -15.076 -1.565 10.352 1.00 60.34 92 ALA A N 1
ATOM 721 C CA . ALA A 1 92 ? -15.116 -0.784 11.579 1.00 60.34 92 ALA A CA 1
ATOM 722 C C . ALA A 1 92 ? -16.559 -0.334 11.877 1.00 60.34 92 ALA A C 1
ATOM 724 O O . ALA A 1 92 ? -17.051 0.681 11.380 1.00 60.34 92 ALA A O 1
ATOM 725 N N . VAL A 1 93 ? -17.255 -1.106 12.709 1.00 58.34 93 VAL A N 1
ATOM 726 C CA . VAL A 1 93 ? -18.601 -0.771 13.179 1.00 58.34 93 VAL A CA 1
ATOM 727 C C . VAL A 1 93 ? -18.495 0.476 14.073 1.00 58.34 93 VAL A C 1
ATOM 729 O O . VAL A 1 93 ? -17.587 0.537 14.905 1.00 58.34 93 VAL A O 1
ATOM 732 N N . PRO A 1 94 ? -19.409 1.466 13.988 1.00 58.88 94 PRO A N 1
ATOM 733 C CA . PRO A 1 94 ? -19.417 2.623 14.895 1.00 58.88 94 PRO A CA 1
ATOM 734 C C . PRO A 1 94 ? -19.359 2.245 16.385 1.00 58.88 94 PRO A C 1
ATOM 736 O O . PRO A 1 94 ? -18.804 2.984 17.200 1.00 58.88 94 PRO A O 1
ATOM 739 N N . ASP A 1 95 ? -19.882 1.067 16.732 1.00 58.31 95 ASP A N 1
ATOM 740 C CA . ASP A 1 95 ? -19.885 0.533 18.092 1.00 58.31 95 ASP A CA 1
ATOM 741 C C . ASP A 1 95 ? -18.515 -0.005 18.558 1.00 58.31 95 ASP A C 1
ATOM 743 O O . ASP A 1 95 ? -18.326 -0.222 19.757 1.00 58.31 95 ASP A O 1
ATOM 747 N N . GLU A 1 96 ? -17.545 -0.175 17.655 1.00 67.25 96 GLU A N 1
ATOM 748 C CA . GLU A 1 96 ? -16.141 -0.505 17.954 1.00 67.25 96 GLU A CA 1
ATOM 749 C C . GLU A 1 96 ? -15.231 0.733 17.965 1.00 67.25 96 GLU A C 1
ATOM 751 O O . GLU A 1 96 ? -14.053 0.652 18.323 1.00 67.25 96 GLU A O 1
ATOM 756 N N . GLN A 1 97 ? -15.764 1.911 17.631 1.00 79.94 97 GLN A N 1
ATOM 757 C CA . GLN A 1 97 ? -14.990 3.141 17.673 1.00 79.94 97 GLN A CA 1
ATOM 758 C C . GLN A 1 97 ? -14.787 3.599 19.122 1.00 79.94 97 GLN A C 1
ATOM 760 O O . GLN A 1 97 ? -15.733 3.769 19.896 1.00 79.94 97 GLN A O 1
ATOM 765 N N . TYR A 1 98 ? -13.526 3.825 19.491 1.00 86.69 98 TYR A N 1
ATOM 766 C CA . TYR A 1 98 ? -13.173 4.298 20.823 1.00 86.69 98 TYR A CA 1
ATOM 767 C C . TYR A 1 98 ? -13.696 5.721 21.064 1.00 86.69 98 TYR A C 1
ATOM 769 O O . TYR A 1 98 ? -13.244 6.684 20.447 1.00 86.69 98 TYR A O 1
ATOM 777 N N . GLN A 1 99 ? -14.606 5.855 22.025 1.00 90.88 99 GLN A N 1
ATOM 778 C CA . GLN A 1 99 ? -15.167 7.118 22.500 1.00 90.88 99 GLN A CA 1
ATOM 779 C C . GLN A 1 99 ? -14.628 7.436 23.905 1.00 90.88 99 GLN A C 1
ATOM 781 O O . GLN A 1 99 ? -14.369 6.514 24.690 1.00 90.88 99 GLN A O 1
ATOM 786 N N . PRO A 1 100 ? -14.452 8.720 24.272 1.00 93.62 100 PRO A N 1
ATOM 787 C CA . PRO A 1 100 ? -14.075 9.090 25.633 1.00 93.62 100 PRO A CA 1
ATOM 788 C C . PRO A 1 100 ? -15.069 8.521 26.655 1.00 93.62 100 PRO A C 1
ATOM 790 O O . PRO A 1 100 ? -16.282 8.651 26.484 1.00 93.62 100 PRO A O 1
ATOM 793 N N . LEU A 1 101 ? -14.577 7.963 27.768 1.00 92.81 101 LEU A N 1
ATOM 794 C CA . LEU A 1 101 ? -15.438 7.402 28.822 1.00 92.81 101 LEU A CA 1
ATOM 795 C C . LEU A 1 101 ? -16.449 8.417 29.363 1.00 92.81 101 LEU A C 1
ATOM 797 O O . LEU A 1 101 ? -17.548 8.037 29.749 1.00 92.81 101 LEU A O 1
ATOM 801 N N . SER A 1 102 ? -16.100 9.704 29.377 1.00 91.62 102 SER A N 1
ATOM 802 C CA . SER A 1 102 ? -17.009 10.783 29.769 1.00 91.62 102 SER A CA 1
ATOM 803 C C . SER A 1 102 ? -18.223 10.908 28.847 1.00 91.62 102 SER A C 1
ATOM 805 O O . SER A 1 102 ? -19.317 11.209 29.314 1.00 91.62 102 SER A O 1
ATOM 807 N N . GLU A 1 103 ? -18.037 10.677 27.547 1.00 92.06 103 GLU A N 1
ATOM 808 C CA . GLU A 1 103 ? -19.105 10.747 26.550 1.00 92.06 103 GLU A CA 1
ATOM 809 C C . GLU A 1 103 ? -19.980 9.491 26.597 1.00 92.06 103 GLU A C 1
ATOM 811 O O . GLU A 1 103 ? -21.205 9.601 26.644 1.00 92.06 103 GLU A O 1
ATOM 816 N N . LEU A 1 104 ? -19.360 8.308 26.684 1.00 90.88 104 LEU A N 1
ATOM 817 C CA . LEU A 1 104 ? -20.077 7.041 26.874 1.00 90.88 104 LEU A CA 1
ATOM 818 C C . LEU A 1 104 ? -20.908 7.049 28.160 1.00 90.88 104 LEU A C 1
ATOM 820 O O . LEU A 1 104 ? -22.080 6.677 28.143 1.00 90.88 104 LEU A O 1
ATOM 824 N N . ALA A 1 105 ? -20.334 7.541 29.262 1.00 90.75 105 ALA A N 1
ATOM 825 C CA . ALA A 1 105 ? -21.038 7.664 30.531 1.00 90.75 105 ALA A CA 1
ATOM 826 C C . ALA A 1 105 ? -22.277 8.558 30.403 1.00 90.75 105 ALA A C 1
ATOM 828 O O . ALA A 1 105 ? -23.361 8.175 30.839 1.00 90.75 105 ALA A O 1
ATOM 829 N N . LEU A 1 106 ? -22.139 9.714 29.746 1.00 90.31 106 LEU A N 1
ATOM 830 C CA . LEU A 1 106 ? -23.248 10.639 29.528 1.00 90.31 106 LEU A CA 1
ATOM 831 C C . LEU A 1 106 ? -24.367 10.016 28.678 1.00 90.31 106 LEU A C 1
ATOM 833 O O . LEU A 1 106 ? -25.536 10.149 29.041 1.00 90.31 106 LEU A O 1
ATOM 837 N N . LYS A 1 107 ? -24.022 9.326 27.582 1.00 88.00 107 LYS A N 1
ATOM 838 C CA . LYS A 1 107 ? -24.994 8.683 26.679 1.00 88.00 107 LYS A CA 1
ATOM 839 C C . LYS A 1 107 ? -25.777 7.556 27.364 1.00 88.00 107 LYS A C 1
ATOM 841 O O . LYS A 1 107 ? -26.983 7.454 27.166 1.00 88.00 107 LYS A O 1
ATOM 846 N N . HIS A 1 108 ? -25.113 6.753 28.198 1.00 86.69 108 HIS A N 1
ATOM 847 C CA . HIS A 1 108 ? -25.705 5.573 28.849 1.00 86.69 108 HIS A CA 1
ATOM 848 C C . HIS A 1 108 ? -26.226 5.836 30.278 1.00 86.69 108 HIS A C 1
ATOM 850 O O . HIS A 1 108 ? -26.790 4.949 30.923 1.00 86.69 108 HIS A O 1
ATOM 856 N N . GLY A 1 109 ? -26.081 7.064 30.788 1.00 86.12 109 GLY A N 1
ATOM 857 C CA . GLY A 1 109 ? -26.571 7.459 32.113 1.00 86.12 109 GLY A CA 1
ATOM 858 C C . GLY A 1 109 ? -25.715 6.956 33.283 1.00 86.12 109 GLY A C 1
ATOM 859 O O . GLY A 1 109 ? -26.238 6.749 34.381 1.00 86.12 109 GLY A O 1
ATOM 860 N N . TYR A 1 110 ? -24.415 6.763 33.060 1.00 87.44 110 TYR A N 1
ATOM 861 C CA . TYR A 1 110 ? -23.428 6.441 34.090 1.00 87.44 110 TYR A CA 1
ATOM 862 C C . TYR A 1 110 ? -22.683 7.686 34.585 1.00 87.44 110 TYR A C 1
ATOM 864 O O . TYR A 1 110 ? -22.612 8.714 33.914 1.00 87.44 110 TYR A O 1
ATOM 872 N N . ASP A 1 111 ? -22.076 7.576 35.768 1.00 86.94 111 ASP A N 1
ATOM 873 C CA . ASP A 1 111 ? -21.068 8.536 36.216 1.00 86.94 111 ASP A CA 1
ATOM 874 C C . ASP A 1 111 ? -19.725 8.248 35.524 1.00 86.94 111 ASP A C 1
ATOM 876 O O . ASP A 1 111 ? -19.281 7.099 35.450 1.00 86.94 111 ASP A O 1
ATOM 880 N N . ALA A 1 112 ? -19.049 9.285 35.025 1.00 88.31 112 ALA A N 1
ATOM 881 C CA . ALA A 1 112 ? -17.782 9.115 34.314 1.00 88.31 112 ALA A CA 1
ATOM 882 C C . ALA A 1 112 ? -16.674 8.519 35.206 1.00 88.31 112 ALA A C 1
ATOM 884 O O . ALA A 1 112 ? -15.837 7.753 34.721 1.00 88.31 112 ALA A O 1
ATOM 885 N N . ASN A 1 113 ? -16.677 8.811 36.514 1.00 88.88 113 ASN A N 1
ATOM 886 C CA . ASN A 1 113 ? -15.708 8.227 37.443 1.00 88.88 113 ASN A CA 1
ATOM 887 C C . ASN A 1 113 ? -15.971 6.742 37.663 1.00 88.88 113 ASN A C 1
ATOM 889 O O . ASN A 1 113 ? -15.023 5.986 37.865 1.00 88.88 113 ASN A O 1
ATOM 893 N N . TYR A 1 114 ? -17.235 6.319 37.594 1.00 88.88 114 TYR A N 1
ATOM 894 C CA . TYR A 1 114 ? -17.604 4.915 37.703 1.00 88.88 114 TYR A CA 1
ATOM 895 C C . TYR A 1 114 ? -17.078 4.099 36.520 1.00 88.88 114 TYR A C 1
ATOM 897 O O . TYR A 1 114 ? -16.377 3.113 36.739 1.00 88.88 114 TYR A O 1
ATOM 905 N N . LEU A 1 115 ? -17.301 4.545 35.277 1.00 91.88 115 LEU A N 1
ATOM 906 C CA . LEU A 1 115 ? -16.697 3.865 34.124 1.00 91.88 115 LEU A CA 1
ATOM 907 C C . LEU A 1 115 ? -15.161 3.909 34.192 1.00 91.88 115 LEU A C 1
ATOM 909 O O . LEU A 1 115 ? -14.494 2.924 33.884 1.00 91.88 115 LEU A O 1
ATOM 913 N N . GLY A 1 116 ? -14.588 5.017 34.676 1.00 92.44 116 GLY A N 1
ATOM 914 C CA . GLY A 1 116 ? -13.148 5.128 34.920 1.00 92.44 116 GLY A CA 1
ATOM 915 C C . GLY A 1 116 ? -12.620 4.173 36.000 1.00 92.44 116 GLY A C 1
ATOM 916 O O . GLY A 1 116 ? -11.469 3.745 35.931 1.00 92.44 116 GLY A O 1
ATOM 917 N N . LEU A 1 117 ? -13.427 3.821 37.004 1.00 91.69 117 LEU A N 1
ATOM 918 C CA . LEU A 1 117 ? -13.097 2.796 37.995 1.00 91.69 117 LEU A CA 1
ATOM 919 C C . LEU A 1 117 ? -13.111 1.403 37.357 1.00 91.69 117 LEU A C 1
ATOM 921 O O . LEU A 1 117 ? -12.158 0.652 37.551 1.00 91.69 117 LEU A O 1
ATOM 925 N N . LEU A 1 118 ? -14.143 1.081 36.569 1.00 92.12 118 LEU A N 1
ATOM 926 C CA . LEU A 1 118 ? -14.254 -0.206 35.873 1.00 92.12 118 LEU A CA 1
ATOM 927 C C . LEU A 1 118 ? -13.092 -0.435 34.903 1.00 92.12 118 LEU A C 1
ATOM 929 O O . LEU A 1 118 ? -12.509 -1.517 34.900 1.00 92.12 118 LEU A O 1
ATOM 933 N N . ALA A 1 119 ? -12.703 0.603 34.159 1.00 92.56 119 ALA A N 1
ATOM 934 C CA . ALA A 1 119 ? -11.540 0.578 33.276 1.00 92.56 119 ALA A CA 1
ATOM 935 C C . ALA A 1 119 ? -10.245 0.232 34.032 1.00 92.56 119 ALA A C 1
ATOM 937 O O . ALA A 1 119 ? -9.489 -0.640 33.616 1.00 92.56 119 ALA A O 1
ATOM 938 N N . ARG A 1 120 ? -10.002 0.861 35.192 1.00 91.06 120 ARG A N 1
ATOM 939 C CA . ARG A 1 120 ? -8.816 0.577 36.028 1.00 91.06 120 ARG A CA 1
ATOM 940 C C . ARG A 1 120 ? -8.839 -0.816 36.654 1.00 91.06 120 ARG A C 1
ATOM 942 O O . ARG A 1 120 ? -7.779 -1.384 36.885 1.00 91.06 120 ARG A O 1
ATOM 949 N N . GLN A 1 121 ? -10.025 -1.343 36.953 1.00 90.81 121 GLN A N 1
ATOM 950 C CA . GLN A 1 121 ? -10.205 -2.697 37.484 1.00 90.81 121 GLN A CA 1
ATOM 951 C C . GLN A 1 121 ? -10.153 -3.779 36.393 1.00 90.81 121 GLN A C 1
ATOM 953 O O . GLN A 1 121 ? -10.269 -4.954 36.723 1.00 90.81 121 GLN A O 1
ATOM 958 N N . GLY A 1 122 ? -10.029 -3.402 35.114 1.00 87.19 122 GLY A N 1
ATOM 959 C CA . GLY A 1 122 ? -10.077 -4.336 33.987 1.00 87.19 122 GLY A CA 1
ATOM 960 C C . GLY A 1 122 ? -11.463 -4.938 33.728 1.00 87.19 122 GLY A C 1
ATOM 961 O O . GLY A 1 122 ? -11.573 -5.881 32.956 1.00 87.19 122 GLY A O 1
ATOM 962 N N . LYS A 1 123 ? -12.520 -4.406 34.360 1.00 88.25 123 LYS A N 1
ATOM 963 C CA . LYS A 1 123 ? -13.913 -4.869 34.200 1.00 88.25 123 LYS A CA 1
ATOM 964 C C . LYS A 1 123 ? -14.621 -4.259 32.993 1.00 88.25 123 LYS A C 1
ATOM 966 O O . LYS A 1 123 ? -15.684 -4.720 32.605 1.00 88.25 123 LYS A O 1
ATOM 971 N N . LEU A 1 124 ? -14.060 -3.188 32.446 1.00 91.19 124 LEU A N 1
ATOM 972 C CA . LEU A 1 124 ? -14.507 -2.560 31.214 1.00 91.19 124 LEU A CA 1
ATOM 973 C C . LEU A 1 124 ? -13.290 -2.433 30.307 1.00 91.19 124 LEU A C 1
ATOM 975 O O . LEU A 1 124 ? -12.291 -1.829 30.706 1.00 91.19 124 LEU A O 1
ATOM 979 N N . GLU A 1 125 ? -13.376 -2.989 29.102 1.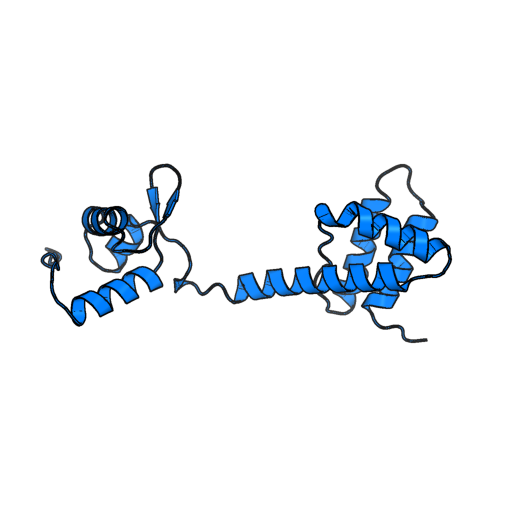00 90.44 125 GLU A N 1
ATOM 980 C CA . GLU A 1 125 ? -12.310 -2.858 28.114 1.00 90.44 125 GLU A CA 1
ATOM 981 C C . GLU A 1 125 ? -12.123 -1.378 27.763 1.00 90.44 125 GLU A C 1
ATOM 983 O O . GLU A 1 125 ? -13.039 -0.711 27.279 1.00 90.44 125 GLU A O 1
ATOM 988 N N . ALA A 1 126 ? -10.941 -0.838 28.045 1.00 92.38 126 ALA A N 1
ATOM 989 C CA . ALA A 1 126 ? -10.659 0.575 27.870 1.00 92.38 126 ALA A CA 1
ATOM 990 C C . ALA A 1 126 ? -9.184 0.810 27.538 1.00 92.38 126 ALA A C 1
ATOM 992 O O . ALA A 1 126 ? -8.297 0.093 28.002 1.00 92.38 126 ALA A O 1
ATOM 993 N N . ARG A 1 127 ? -8.911 1.867 26.772 1.00 92.00 127 ARG A N 1
ATOM 994 C CA . ARG A 1 127 ? -7.561 2.344 26.460 1.00 92.00 127 ARG A CA 1
ATOM 995 C C . ARG A 1 127 ? -7.348 3.736 27.027 1.00 92.00 127 ARG A C 1
ATOM 997 O O . ARG A 1 127 ? -8.233 4.590 26.980 1.00 92.00 127 ARG A O 1
ATOM 1004 N N . LYS A 1 128 ? -6.153 3.973 27.563 1.00 91.25 128 LYS A N 1
ATOM 1005 C CA . LYS A 1 128 ? -5.737 5.298 28.014 1.00 91.25 128 LYS A CA 1
ATOM 1006 C C . LYS A 1 128 ? -4.898 5.950 26.920 1.00 91.25 128 LYS A C 1
ATOM 1008 O O . LYS A 1 128 ? -3.794 5.487 26.646 1.00 91.25 128 LYS A O 1
ATOM 1013 N N . TRP A 1 129 ? -5.413 7.027 26.335 1.00 90.06 129 TRP A N 1
ATOM 1014 C CA . TRP A 1 129 ? -4.663 7.882 25.418 1.00 90.06 129 TRP A CA 1
ATOM 1015 C C . TRP A 1 129 ? -4.474 9.254 26.057 1.00 90.06 129 TRP A C 1
ATOM 1017 O O . TRP A 1 129 ? -5.437 9.907 26.468 1.00 90.06 129 TRP A O 1
ATOM 1027 N N . ASP A 1 130 ? -3.208 9.659 26.178 1.00 87.06 130 ASP A N 1
ATOM 1028 C CA . ASP A 1 130 ? -2.792 10.856 26.908 1.00 87.06 130 ASP A CA 1
ATOM 1029 C C . ASP A 1 130 ? -3.373 10.879 28.346 1.00 87.06 130 ASP A C 1
ATOM 1031 O O . ASP A 1 130 ? -3.109 9.979 29.156 1.00 87.06 130 ASP A O 1
ATOM 1035 N N . ARG A 1 131 ? -4.197 11.878 28.684 1.00 86.56 131 ARG A N 1
ATOM 1036 C CA . ARG A 1 131 ? -4.822 12.043 30.006 1.00 86.56 131 ARG A CA 1
ATOM 1037 C C . ARG A 1 131 ? -6.273 11.563 30.062 1.00 86.56 131 ARG A C 1
ATOM 1039 O O . ARG A 1 131 ? -6.939 11.792 31.072 1.00 86.56 131 ARG A O 1
ATOM 1046 N N . ARG A 1 132 ? -6.780 10.908 29.013 1.00 90.31 132 ARG A N 1
ATOM 1047 C CA . ARG A 1 132 ? -8.187 10.493 28.902 1.00 90.31 132 ARG A CA 1
ATOM 1048 C C . ARG A 1 132 ? -8.324 8.985 28.707 1.00 90.31 132 ARG A C 1
ATOM 1050 O O . ARG A 1 132 ? -7.493 8.331 28.083 1.00 90.31 132 ARG A O 1
ATOM 1057 N N . TRP A 1 133 ? -9.392 8.441 29.277 1.00 93.88 133 TRP A N 1
ATOM 1058 C CA . TRP A 1 133 ? -9.790 7.052 29.080 1.00 93.88 133 TRP A CA 1
ATOM 1059 C C . TRP A 1 133 ? -10.829 6.957 27.973 1.00 93.88 133 TRP A C 1
ATOM 1061 O O . TRP A 1 133 ? -11.736 7.790 27.905 1.00 93.88 133 TRP A O 1
ATOM 1071 N N . TYR A 1 134 ? -10.708 5.916 27.163 1.00 93.62 134 TYR A N 1
ATOM 1072 C CA . TYR A 1 134 ? -11.578 5.609 26.042 1.00 93.62 134 TYR A CA 1
ATOM 1073 C C . TYR A 1 134 ? -12.065 4.171 26.152 1.00 93.62 134 TYR A C 1
ATOM 1075 O O . TYR A 1 134 ? -11.323 3.303 26.600 1.00 93.62 134 TYR A O 1
ATOM 1083 N N . SER A 1 135 ? -13.290 3.914 25.723 1.00 93.44 135 SER A N 1
ATOM 1084 C CA . SER A 1 135 ? -13.862 2.571 25.577 1.00 93.44 135 SER A CA 1
ATOM 1085 C C . SER A 1 135 ? -14.767 2.568 24.345 1.00 93.44 135 SER A C 1
ATOM 1087 O O . SER A 1 135 ? -14.842 3.577 23.645 1.00 93.44 135 SER A O 1
ATOM 1089 N N . THR A 1 136 ? -15.434 1.462 24.056 1.00 91.75 136 THR A N 1
ATOM 1090 C CA . THR A 1 136 ? -16.325 1.324 22.900 1.00 91.75 136 THR A CA 1
ATOM 1091 C C . THR A 1 136 ? -17.763 1.070 23.371 1.00 91.75 136 THR A C 1
ATOM 1093 O O . THR A 1 136 ? -17.956 0.484 24.444 1.00 91.75 136 THR A O 1
ATOM 1096 N N . PRO A 1 137 ? -18.794 1.491 22.611 1.00 89.12 137 PRO A N 1
ATOM 1097 C CA . PRO A 1 137 ? -20.178 1.103 22.888 1.00 89.12 137 PRO A CA 1
ATOM 1098 C C . PRO A 1 137 ? -20.365 -0.416 23.049 1.00 89.12 137 PRO A C 1
ATOM 1100 O O . PRO A 1 137 ? -21.071 -0.841 23.963 1.00 89.12 137 PRO A O 1
ATOM 1103 N N . VAL A 1 138 ? -19.669 -1.242 22.249 1.00 88.50 138 VAL A N 1
ATOM 1104 C CA . VAL A 1 138 ? -19.691 -2.711 22.400 1.00 88.50 138 VAL A CA 1
ATOM 1105 C C . VAL A 1 138 ? -19.161 -3.154 23.764 1.00 88.50 138 VAL A C 1
ATOM 1107 O O . VAL A 1 138 ? -19.783 -3.998 24.412 1.00 88.50 138 VAL A O 1
ATOM 1110 N N .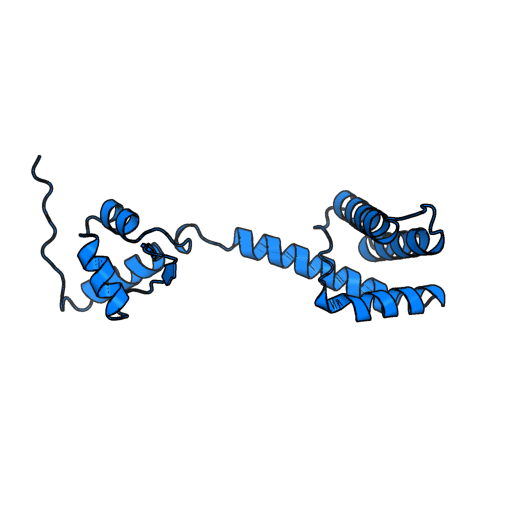 ALA A 1 139 ? -18.027 -2.614 24.220 1.00 89.31 139 ALA A N 1
ATOM 1111 C CA . ALA A 1 139 ? -17.442 -2.989 25.508 1.00 89.31 139 ALA A CA 1
ATOM 1112 C C . ALA A 1 139 ? -18.384 -2.659 26.676 1.00 89.31 139 ALA A C 1
ATOM 1114 O O . ALA A 1 139 ? -18.547 -3.470 27.590 1.00 89.31 139 ALA A O 1
ATOM 1115 N N . LEU A 1 140 ? -19.053 -1.503 26.618 1.00 90.25 140 LEU A N 1
ATOM 1116 C CA . LEU A 1 140 ? -20.040 -1.119 27.624 1.00 90.25 140 LEU A CA 1
ATOM 1117 C C . LEU A 1 140 ? -21.292 -2.008 27.570 1.00 90.25 140 LEU A C 1
ATOM 1119 O O . LEU A 1 140 ? -21.754 -2.453 28.615 1.00 90.25 140 LEU A O 1
ATOM 1123 N N . ALA A 1 141 ? -21.800 -2.333 26.379 1.00 88.31 141 ALA A N 1
ATOM 1124 C CA . ALA A 1 141 ? -22.949 -3.226 26.223 1.00 88.31 141 ALA A CA 1
ATOM 1125 C C . ALA A 1 141 ? -22.662 -4.658 26.720 1.00 88.31 141 ALA A C 1
ATOM 1127 O O . ALA A 1 141 ? -23.543 -5.305 27.288 1.00 88.31 141 ALA A O 1
ATOM 1128 N N . ARG A 1 142 ? -21.430 -5.164 26.539 1.00 87.19 142 ARG A N 1
ATOM 1129 C CA . ARG A 1 142 ? -20.993 -6.445 27.129 1.00 87.19 142 ARG A CA 1
ATOM 1130 C C . ARG A 1 142 ? -21.027 -6.379 28.655 1.00 87.19 142 ARG A C 1
ATOM 1132 O O . ARG A 1 142 ? -21.643 -7.238 29.276 1.00 87.19 142 ARG A O 1
ATOM 1139 N N . TYR A 1 143 ? -20.460 -5.321 29.234 1.00 88.88 143 TYR A N 1
ATOM 1140 C CA . TYR A 1 143 ? -20.494 -5.090 30.678 1.00 88.88 143 TYR A CA 1
ATOM 1141 C C . TYR A 1 143 ? -21.930 -5.001 31.228 1.00 88.88 143 TYR A C 1
ATOM 1143 O O . TYR A 1 143 ? -22.246 -5.610 32.247 1.00 88.88 143 TYR A O 1
ATOM 1151 N N . GLU A 1 144 ? -22.823 -4.273 30.552 1.00 87.75 144 GLU A N 1
ATOM 1152 C CA . GLU A 1 144 ? -24.232 -4.152 30.948 1.00 87.75 144 GLU A CA 1
ATOM 1153 C C . GLU A 1 144 ? -24.931 -5.519 30.993 1.00 87.75 144 GLU A C 1
ATOM 1155 O O . GLU A 1 144 ? -25.612 -5.813 31.977 1.00 87.75 144 GLU A O 1
ATOM 1160 N N . LYS A 1 145 ? -24.704 -6.375 29.985 1.00 86.44 145 LYS A N 1
ATOM 1161 C CA . LYS A 1 145 ? -25.234 -7.749 29.952 1.00 86.44 145 LYS A CA 1
ATOM 1162 C C . LYS A 1 145 ? -24.675 -8.625 31.075 1.00 86.44 145 LYS A C 1
ATOM 1164 O O . LYS A 1 145 ? -25.428 -9.384 31.679 1.00 86.44 145 LYS A O 1
ATOM 1169 N N . GLU A 1 146 ? -23.379 -8.523 31.368 1.00 84.62 146 GLU A N 1
ATOM 1170 C CA . GLU A 1 146 ? -22.748 -9.265 32.469 1.00 84.62 146 GLU A CA 1
ATOM 1171 C C . GLU A 1 146 ? -23.336 -8.868 33.830 1.00 84.62 146 GLU A C 1
ATOM 1173 O O . GLU A 1 146 ? -23.666 -9.731 34.641 1.00 84.62 146 GLU A O 1
ATOM 1178 N N . VAL A 1 147 ? -23.541 -7.567 34.066 1.00 83.38 147 VAL A N 1
ATOM 1179 C CA . VAL A 1 147 ? -24.156 -7.059 35.305 1.00 83.38 147 VAL A CA 1
ATOM 1180 C C . VAL A 1 147 ? -25.639 -7.417 35.403 1.00 83.38 147 VAL A C 1
ATOM 1182 O O . VAL A 1 147 ? -26.148 -7.614 36.506 1.00 83.38 147 VAL A O 1
ATOM 1185 N N . GLU A 1 148 ? -26.357 -7.478 34.283 1.00 79.44 148 GLU A N 1
ATOM 1186 C CA . GLU A 1 148 ? -27.756 -7.916 34.264 1.00 79.44 148 GLU A CA 1
ATOM 1187 C C . GLU A 1 148 ? -27.890 -9.405 34.620 1.00 79.44 148 GLU A C 1
ATOM 1189 O O . GLU A 1 148 ? -28.801 -9.773 35.362 1.00 79.44 148 GLU A O 1
ATOM 1194 N N . ALA A 1 149 ? -26.949 -10.239 34.167 1.00 76.44 149 ALA A N 1
ATOM 1195 C CA . ALA A 1 149 ? -26.888 -11.656 34.518 1.00 76.44 149 ALA A CA 1
ATOM 1196 C C . ALA A 1 149 ? -26.459 -11.898 35.980 1.00 76.44 149 ALA A C 1
ATOM 1198 O O . ALA A 1 149 ? -27.006 -12.784 36.638 1.00 76.44 149 ALA A O 1
ATOM 1199 N N . GLU A 1 150 ? -25.517 -11.109 36.514 1.00 75.94 150 GLU A N 1
ATOM 1200 C CA . GLU A 1 150 ? -25.068 -11.190 37.911 1.00 75.94 150 GLU A CA 1
ATOM 1201 C C . GLU A 1 150 ? -24.933 -9.776 38.531 1.00 75.94 150 GLU A C 1
ATOM 1203 O O . GLU A 1 150 ? -23.910 -9.112 38.346 1.00 75.94 150 GLU A O 1
ATOM 1208 N N . PRO A 1 151 ? -25.914 -9.291 39.330 1.00 63.19 151 PRO A N 1
ATOM 1209 C CA . PRO A 1 151 ? -26.004 -7.887 39.780 1.00 63.19 151 PRO A CA 1
ATOM 1210 C C . PRO A 1 151 ? -24.913 -7.371 40.736 1.00 63.19 151 PRO A C 1
ATOM 1212 O O . PRO A 1 151 ? -25.084 -6.327 41.378 1.00 63.19 151 PRO A O 1
ATOM 1215 N N . ARG A 1 152 ? -23.793 -8.077 40.896 1.00 58.22 152 ARG A N 1
ATOM 1216 C CA . ARG A 1 152 ? -22.737 -7.717 41.845 1.00 58.22 152 ARG A CA 1
ATOM 1217 C C . ARG A 1 152 ? -22.009 -6.444 41.393 1.00 58.22 152 ARG A C 1
ATOM 1219 O O . ARG A 1 152 ? -21.123 -6.475 40.547 1.00 58.22 152 ARG A O 1
ATOM 1226 N N . GLY A 1 153 ? -22.338 -5.313 42.026 1.00 57.06 153 GLY A N 1
ATOM 1227 C CA . GLY A 1 153 ? -21.571 -4.063 41.915 1.00 57.06 153 GLY A CA 1
ATOM 1228 C C . GLY A 1 153 ? -22.202 -2.940 41.084 1.00 57.06 153 GLY A C 1
ATOM 1229 O O . GLY A 1 153 ? -21.485 -2.022 40.676 1.00 57.06 153 GLY A O 1
ATOM 1230 N N . ARG A 1 154 ? -23.521 -2.970 40.846 1.00 56.50 154 ARG A N 1
ATOM 1231 C CA . ARG A 1 154 ? -24.250 -1.871 40.191 1.00 56.50 154 ARG A CA 1
ATOM 1232 C C . ARG A 1 154 ? -24.397 -0.658 41.136 1.00 56.50 154 ARG A C 1
ATOM 1234 O O . ARG A 1 154 ? -25.031 -0.794 42.182 1.00 56.50 154 ARG A O 1
ATOM 1241 N N . PRO A 1 155 ? -23.883 0.539 40.804 1.00 54.53 155 PRO A N 1
ATOM 1242 C CA . PRO A 1 155 ? -24.206 1.762 41.529 1.00 54.53 155 PRO A CA 1
ATOM 1243 C C . PRO A 1 155 ? -25.648 2.189 41.223 1.00 54.53 155 PRO A C 1
ATOM 1245 O O . PRO A 1 155 ? -26.174 1.928 40.138 1.00 54.53 155 PRO A O 1
ATOM 1248 N N . ALA A 1 156 ? -26.297 2.868 42.169 1.00 53.66 156 ALA A N 1
ATOM 1249 C CA . ALA A 1 156 ? -27.651 3.381 41.979 1.00 53.66 156 ALA A CA 1
ATOM 1250 C C . ALA A 1 156 ? -27.711 4.336 40.768 1.00 53.66 156 ALA A C 1
ATOM 1252 O O . ALA A 1 156 ? -26.923 5.281 40.672 1.00 53.66 156 ALA A O 1
ATOM 1253 N N . ARG A 1 157 ? -28.654 4.101 39.842 1.00 55.19 157 ARG A N 1
ATOM 1254 C CA . ARG A 1 157 ? -28.891 4.975 38.681 1.00 55.19 157 ARG A CA 1
ATOM 1255 C C . ARG A 1 157 ? -29.260 6.369 39.193 1.00 55.19 157 ARG A C 1
ATOM 1257 O O . ARG A 1 157 ? -30.254 6.523 39.903 1.00 55.19 157 ARG A O 1
ATOM 1264 N N . ARG A 1 158 ? -28.472 7.389 38.847 1.00 51.56 158 ARG A N 1
ATOM 1265 C CA . ARG A 1 158 ? -28.766 8.774 39.233 1.00 51.56 158 ARG A CA 1
ATOM 1266 C C . ARG A 1 158 ? -30.013 9.221 38.461 1.00 51.56 158 ARG A C 1
ATOM 1268 O O . ARG A 1 158 ? -29.949 9.407 37.249 1.00 51.56 158 ARG A O 1
ATOM 1275 N N . GLN A 1 159 ? -31.155 9.348 39.138 1.00 43.69 159 GLN A N 1
ATOM 1276 C CA . GLN A 1 159 ? -32.341 9.956 38.532 1.00 43.69 159 GLN A CA 1
ATOM 1277 C C . GLN A 1 159 ? -32.008 11.413 38.190 1.00 43.69 159 GLN A C 1
ATOM 1279 O O . GLN A 1 159 ? -31.496 12.150 39.037 1.00 43.69 159 GLN A O 1
ATOM 1284 N N . ARG A 1 160 ? -32.264 11.821 36.941 1.00 45.75 160 ARG A N 1
ATOM 1285 C CA . ARG A 1 160 ? -32.213 13.230 36.537 1.00 45.75 160 ARG A CA 1
ATOM 1286 C C . ARG A 1 160 ? -33.218 13.990 37.405 1.00 45.75 160 ARG A C 1
ATOM 1288 O O . ARG A 1 160 ? -34.418 13.790 37.251 1.00 45.75 160 ARG A O 1
ATOM 1295 N N . LYS A 1 161 ? -32.736 14.827 38.327 1.00 40.22 161 LYS A N 1
ATOM 1296 C CA . LYS A 1 161 ? -33.574 15.878 38.911 1.00 40.22 161 LYS A CA 1
ATOM 1297 C C . LYS A 1 161 ? -33.825 16.895 37.796 1.00 40.22 161 LYS A C 1
ATOM 1299 O O . LYS A 1 161 ? -32.854 17.350 37.190 1.00 40.22 161 LYS A O 1
ATOM 1304 N N . GLY A 1 162 ? -35.102 17.096 37.475 1.00 40.09 162 GLY A N 1
ATOM 1305 C CA . GLY A 1 162 ? -35.566 18.137 36.557 1.00 40.09 162 GLY A CA 1
ATOM 1306 C C . GLY A 1 162 ? -35.319 19.536 37.093 1.00 40.09 162 GLY A C 1
ATOM 1307 O O . GLY A 1 162 ? -34.982 19.656 38.296 1.00 40.09 162 GLY A O 1
#

Sequence (162 aa):
MNYHPVVRAAIAHHGFEAVHPFEDGNGRTGRLLLNLMLMRDGYPPAILLREWALRYYQGLEAAHFGQYTALVQLIGQAVEAGLDFYLDACAAVPDEQYQPLSELALKHGYDANYLGLLARQGKLEARKWDRRWYSTPVALARYEKEVEAEPRGRPARRQRKG

Secondary structure (DSSP, 8-state):
----HHHHHHHHHHHHHHH--SSS-HHHHHHHHHHHHHHHTTPPP----GGGHHHHHHHHHHHHTT--HHHHHHHHHHHHHHHHHHHHHHH--GGGS-EEHHHHHHHHT--HHHHHHHHHTTSS--EEETTEEEE-HHHHHHHHHHHHHS-TTPPPP-----

Foldseek 3Di:
DDDDLLLVLLLQLLVQLVVVPDPDCSNVVSLVSSQVSQVVVVFFRQAQDPVCVVLCVVQSVCVVVVNNPSSSVSSVVSSVVRVVVVVVVVPPDQQQDWDFLCVVCVVVQHDSVVVVVCCVVVNFDWDDDDPTIIHGNVSVVVSVVVCVVPVPPDDDRDPDDD